Protein AF-A0A250ISS6-F1 (afdb_monomer_lite)

Organism: NCBI:txid1294270

Sequence (96 aa):
MFAPDFTLDHLYMYMGGYDDALGDAGLPSPQSRFDEWLYKRHPEWRHLPEWWAKQILHANGGDLDRTLQEIIRLLDQFLATDGAEFVHHPVRVTPD

Structure (mmCIF, N/CA/C/O backbone):
data_AF-A0A250ISS6-F1
#
_entry.id   AF-A0A250ISS6-F1
#
loop_
_atom_site.group_PDB
_atom_site.id
_atom_site.type_symbol
_atom_site.label_atom_id
_atom_site.label_alt_id
_atom_site.label_c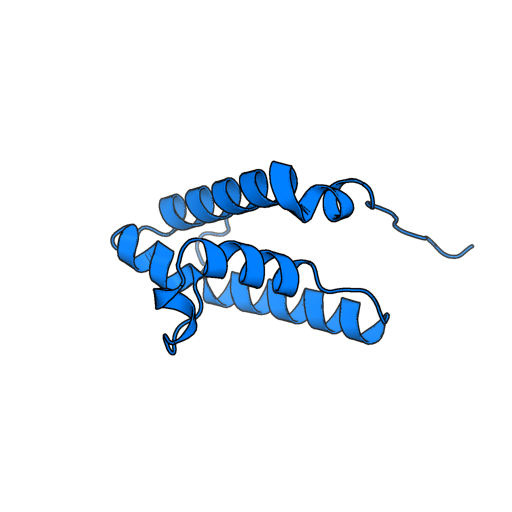omp_id
_atom_site.label_asym_id
_atom_site.label_entity_id
_atom_site.label_seq_id
_atom_site.pdbx_PDB_ins_code
_atom_site.Cartn_x
_atom_site.Cartn_y
_atom_site.Cartn_z
_atom_site.occupancy
_atom_site.B_iso_or_equiv
_atom_site.auth_seq_id
_atom_site.auth_comp_id
_atom_site.auth_asym_id
_atom_site.auth_atom_id
_atom_site.pdbx_PDB_model_num
ATOM 1 N N . MET A 1 1 ? -9.624 -15.724 1.479 1.00 53.84 1 MET A N 1
ATOM 2 C CA . MET A 1 1 ? -9.663 -15.443 2.928 1.00 53.84 1 MET A CA 1
ATOM 3 C C . MET A 1 1 ? -8.226 -15.480 3.419 1.00 53.84 1 MET A C 1
ATOM 5 O O . MET A 1 1 ? -7.559 -16.474 3.152 1.00 53.84 1 MET A O 1
ATOM 9 N N . PHE A 1 2 ? -7.729 -14.383 3.995 1.00 62.91 2 PHE A N 1
ATOM 10 C CA . PHE A 1 2 ? -6.374 -14.314 4.557 1.00 62.91 2 PHE A CA 1
ATOM 11 C C . PHE A 1 2 ? -6.284 -15.157 5.837 1.00 62.91 2 PHE A C 1
ATOM 13 O O . PHE A 1 2 ? -7.317 -15.502 6.417 1.00 62.91 2 PHE A O 1
ATOM 20 N N . ALA A 1 3 ? -5.069 -15.526 6.250 1.00 71.81 3 ALA A N 1
ATOM 21 C CA . ALA A 1 3 ? -4.863 -16.233 7.512 1.00 71.81 3 ALA A CA 1
ATOM 22 C C . ALA A 1 3 ? -5.460 -15.416 8.681 1.00 71.81 3 ALA A C 1
ATOM 24 O O . ALA A 1 3 ? -5.427 -14.185 8.632 1.00 71.81 3 ALA A O 1
ATOM 25 N N . PRO A 1 4 ? -6.034 -16.066 9.709 1.00 71.12 4 PRO A N 1
ATOM 26 C CA . PRO A 1 4 ? -6.766 -15.386 10.785 1.00 71.12 4 PRO A CA 1
ATOM 27 C C . PRO A 1 4 ? -5.914 -14.411 11.619 1.00 71.12 4 PRO A C 1
ATOM 29 O O . PRO A 1 4 ? -6.463 -13.581 12.335 1.00 71.12 4 PRO A O 1
ATOM 32 N N . ASP A 1 5 ? -4.592 -14.505 11.520 1.00 81.25 5 ASP A N 1
ATOM 33 C CA . ASP A 1 5 ? -3.576 -13.685 12.182 1.00 81.25 5 ASP A CA 1
ATOM 34 C C . ASP A 1 5 ? -2.836 -12.735 11.223 1.00 81.25 5 ASP A C 1
ATOM 36 O O . ASP A 1 5 ? -1.885 -12.058 11.621 1.00 81.25 5 ASP A O 1
ATOM 40 N N . PHE A 1 6 ? -3.265 -12.658 9.961 1.00 86.19 6 PHE A N 1
ATOM 41 C CA . PHE A 1 6 ? -2.674 -11.747 8.993 1.00 86.19 6 PHE A CA 1
ATOM 42 C C . PHE A 1 6 ? -2.846 -10.291 9.442 1.00 86.19 6 PHE A C 1
ATOM 44 O O . PHE A 1 6 ? -3.907 -9.884 9.911 1.00 86.19 6 PHE A O 1
ATOM 51 N N . THR A 1 7 ? -1.807 -9.479 9.256 1.00 91.00 7 THR A N 1
ATOM 52 C CA . THR A 1 7 ? -1.828 -8.045 9.570 1.00 91.00 7 THR A CA 1
ATOM 53 C C . THR A 1 7 ? -1.190 -7.249 8.441 1.00 91.00 7 THR A C 1
ATOM 55 O O . THR A 1 7 ? -0.500 -7.796 7.580 1.00 91.00 7 THR A O 1
ATOM 58 N N . LEU A 1 8 ? -1.373 -5.930 8.465 1.00 92.69 8 LEU A N 1
ATOM 59 C CA . LEU A 1 8 ? -0.673 -5.044 7.540 1.00 92.69 8 LEU A CA 1
ATOM 60 C C . LEU A 1 8 ? 0.852 -5.114 7.694 1.00 92.69 8 LEU A C 1
ATOM 62 O O . LEU A 1 8 ? 1.556 -4.976 6.702 1.00 92.69 8 LEU A O 1
ATOM 66 N N . ASP A 1 9 ? 1.376 -5.397 8.886 1.00 91.00 9 ASP A N 1
ATOM 67 C CA . ASP A 1 9 ? 2.823 -5.553 9.066 1.00 91.00 9 ASP A CA 1
ATOM 68 C C . ASP A 1 9 ? 3.349 -6.797 8.330 1.00 91.00 9 ASP A C 1
ATOM 70 O O . ASP A 1 9 ? 4.423 -6.746 7.736 1.00 91.00 9 ASP A O 1
ATOM 74 N N . HIS A 1 10 ? 2.569 -7.884 8.275 1.00 92.31 10 HIS A N 1
ATOM 75 C CA . HIS A 1 10 ? 2.911 -9.044 7.447 1.00 92.31 10 HIS A CA 1
ATOM 76 C C . HIS A 1 10 ? 2.949 -8.676 5.961 1.00 92.31 10 HIS A C 1
ATOM 78 O O . HIS A 1 10 ? 3.895 -9.036 5.265 1.00 92.31 10 HIS A O 1
ATOM 84 N N . LEU A 1 11 ? 1.950 -7.928 5.477 1.00 91.12 11 LEU A N 1
ATOM 85 C CA . LEU A 1 11 ? 1.940 -7.434 4.097 1.00 91.12 11 LEU A CA 1
ATOM 86 C C . LEU A 1 11 ? 3.185 -6.588 3.799 1.00 91.12 11 LEU A C 1
ATOM 88 O O . LEU A 1 11 ? 3.842 -6.810 2.786 1.00 91.12 11 LEU A O 1
ATOM 92 N N . TYR A 1 12 ? 3.531 -5.670 4.704 1.00 91.12 12 TYR A N 1
ATOM 93 C CA . TYR A 1 12 ? 4.718 -4.826 4.583 1.00 91.12 12 TYR A CA 1
ATOM 94 C C . TYR A 1 12 ? 6.004 -5.655 4.490 1.00 91.12 12 TYR A C 1
ATOM 96 O O . TYR A 1 12 ? 6.835 -5.404 3.620 1.00 91.12 12 TYR A O 1
ATOM 104 N N . MET A 1 13 ? 6.148 -6.684 5.335 1.00 91.75 13 MET A N 1
ATOM 105 C CA . MET A 1 13 ? 7.299 -7.593 5.290 1.00 91.75 13 MET A CA 1
ATOM 106 C C . MET A 1 13 ? 7.388 -8.355 3.964 1.00 91.75 13 MET A C 1
ATOM 108 O O . MET A 1 13 ? 8.478 -8.477 3.411 1.00 91.75 13 MET A O 1
ATOM 112 N N . TYR A 1 14 ? 6.264 -8.853 3.437 1.00 89.62 14 TYR A N 1
ATOM 113 C CA . TYR A 1 14 ? 6.256 -9.558 2.153 1.00 89.62 14 TYR A CA 1
ATOM 114 C C . TYR A 1 14 ? 6.636 -8.651 0.985 1.00 89.62 14 TYR A C 1
ATOM 116 O O . TYR A 1 14 ? 7.398 -9.073 0.119 1.00 89.62 14 TYR A O 1
ATOM 124 N N . MET A 1 15 ? 6.124 -7.418 0.970 1.00 88.94 15 MET A N 1
ATOM 125 C CA . MET A 1 15 ? 6.471 -6.434 -0.055 1.00 88.94 15 MET A CA 1
ATOM 126 C C . MET A 1 15 ? 7.958 -6.076 0.007 1.00 88.94 15 MET A C 1
ATOM 128 O O . MET A 1 15 ? 8.639 -6.168 -1.008 1.00 88.94 15 MET A O 1
ATOM 132 N N . GLY A 1 16 ? 8.480 -5.793 1.207 1.00 88.31 16 GLY A N 1
ATOM 133 C CA . GLY A 1 16 ? 9.902 -5.503 1.402 1.00 88.31 16 GLY A CA 1
ATOM 134 C C . GLY A 1 16 ? 10.809 -6.652 0.958 1.00 88.31 16 GLY A C 1
ATOM 135 O O . GLY A 1 16 ? 11.725 -6.438 0.175 1.00 88.31 16 GLY A O 1
ATOM 136 N N . GLY A 1 17 ? 10.512 -7.889 1.371 1.00 88.81 17 GLY A N 1
ATOM 137 C CA . GLY A 1 17 ? 11.313 -9.049 0.965 1.00 88.81 17 GLY A CA 1
ATOM 138 C C . GLY A 1 17 ? 11.255 -9.345 -0.539 1.00 88.81 17 GLY A C 1
ATOM 139 O O . GLY A 1 17 ? 12.222 -9.853 -1.106 1.00 88.81 17 GLY A O 1
ATOM 140 N N . TYR A 1 18 ? 10.138 -9.028 -1.199 1.00 87.06 18 TYR A N 1
ATOM 141 C CA . TYR A 1 18 ? 10.027 -9.134 -2.653 1.00 87.06 18 TYR A CA 1
ATOM 142 C C . TYR A 1 18 ? 10.873 -8.071 -3.364 1.00 87.06 18 TYR A C 1
ATOM 144 O O . TYR A 1 18 ? 11.616 -8.405 -4.287 1.00 87.06 18 TYR A O 1
ATOM 152 N N . ASP A 1 19 ? 10.803 -6.820 -2.910 1.00 87.50 19 ASP A N 1
ATOM 153 C CA . ASP A 1 19 ? 11.592 -5.714 -3.454 1.00 87.50 19 ASP A CA 1
ATOM 154 C C . ASP A 1 19 ? 13.100 -5.915 -3.250 1.00 87.50 19 ASP A C 1
ATOM 156 O O . ASP A 1 19 ? 13.870 -5.666 -4.178 1.00 87.50 19 ASP A O 1
ATOM 160 N N . ASP A 1 20 ? 13.523 -6.437 -2.094 1.00 88.25 20 ASP A N 1
ATOM 161 C CA . ASP A 1 20 ? 14.923 -6.794 -1.834 1.00 88.25 20 ASP A CA 1
ATOM 162 C C . ASP A 1 20 ? 15.418 -7.845 -2.842 1.00 88.25 20 ASP A C 1
ATOM 164 O O . ASP A 1 20 ? 16.466 -7.675 -3.466 1.00 88.25 20 ASP A O 1
ATOM 168 N N . ALA A 1 21 ? 14.625 -8.898 -3.083 1.00 87.00 21 ALA A N 1
ATOM 169 C CA . ALA A 1 21 ? 14.966 -9.939 -4.053 1.00 87.00 21 ALA A CA 1
ATOM 170 C C . ALA A 1 21 ? 15.022 -9.412 -5.500 1.00 87.00 21 ALA A C 1
ATOM 172 O O . ALA A 1 21 ? 15.856 -9.857 -6.293 1.00 87.00 21 ALA A O 1
ATOM 173 N N . LEU A 1 22 ? 14.150 -8.463 -5.860 1.00 85.69 22 LEU A N 1
ATOM 174 C CA . LEU A 1 22 ? 14.226 -7.770 -7.149 1.00 85.69 22 LEU A CA 1
ATOM 175 C C . LEU A 1 22 ? 15.483 -6.900 -7.244 1.00 85.69 22 LEU A C 1
ATOM 177 O O . LEU A 1 22 ? 16.142 -6.905 -8.285 1.00 85.69 22 LEU A O 1
ATOM 181 N N . GLY A 1 23 ? 15.832 -6.200 -6.163 1.00 86.56 23 GLY A N 1
ATOM 182 C CA . GLY A 1 23 ? 17.045 -5.395 -6.055 1.00 86.56 23 GLY A CA 1
ATOM 183 C C . GLY A 1 23 ? 18.312 -6.222 -6.270 1.00 86.56 23 GLY A C 1
ATOM 184 O O . GLY A 1 23 ? 19.147 -5.847 -7.096 1.00 86.56 23 GLY A O 1
ATOM 185 N N . ASP A 1 24 ? 18.408 -7.386 -5.624 1.00 90.38 24 ASP A N 1
ATOM 186 C CA . ASP A 1 24 ? 19.511 -8.341 -5.809 1.00 90.38 24 ASP A CA 1
ATOM 187 C C . ASP A 1 24 ? 19.621 -8.839 -7.263 1.00 90.38 24 ASP A C 1
ATOM 189 O O . ASP A 1 24 ? 20.717 -9.112 -7.758 1.00 90.38 24 ASP A O 1
ATOM 193 N N . ALA A 1 25 ? 18.493 -8.919 -7.975 1.00 87.62 25 ALA A N 1
ATOM 194 C CA . ALA A 1 25 ? 18.429 -9.295 -9.386 1.00 87.62 25 ALA A CA 1
ATOM 195 C C . ALA A 1 25 ? 18.606 -8.110 -10.362 1.00 87.62 25 ALA A C 1
ATOM 197 O O . ALA A 1 25 ? 18.592 -8.316 -11.578 1.00 87.62 25 ALA A O 1
ATOM 198 N N . GLY A 1 26 ? 18.756 -6.875 -9.866 1.00 87.12 26 GLY A N 1
ATOM 199 C CA . GLY A 1 26 ? 18.830 -5.662 -10.689 1.00 87.12 26 GLY A CA 1
ATOM 200 C C . GLY A 1 26 ? 17.530 -5.332 -11.436 1.00 87.12 26 GLY A C 1
ATOM 201 O O . GLY A 1 26 ? 17.566 -4.655 -12.466 1.00 87.12 26 GLY A O 1
ATOM 202 N N . LEU A 1 27 ? 16.391 -5.832 -10.951 1.00 84.25 27 LEU A N 1
ATOM 203 C CA . LEU A 1 27 ? 15.071 -5.634 -11.545 1.00 84.25 27 LEU A CA 1
ATOM 204 C C . LEU A 1 27 ? 14.359 -4.416 -10.927 1.00 84.25 27 LEU A C 1
ATOM 206 O O . LEU A 1 27 ? 14.578 -4.091 -9.760 1.00 84.25 27 LEU A O 1
ATOM 210 N N . PRO A 1 28 ? 13.495 -3.718 -11.688 1.00 82.19 28 PRO A N 1
ATOM 211 C CA . PRO A 1 28 ? 12.746 -2.579 -11.166 1.00 82.19 28 PRO A CA 1
ATOM 212 C C . PRO A 1 28 ? 11.693 -3.021 -10.142 1.00 82.19 28 PRO A C 1
ATOM 214 O O . PRO A 1 28 ? 10.985 -3.997 -10.374 1.00 82.19 28 PRO A O 1
ATOM 217 N N . SER A 1 29 ? 11.540 -2.253 -9.059 1.00 83.69 29 SER A N 1
ATOM 218 C CA . SER A 1 29 ? 10.488 -2.450 -8.050 1.00 83.69 29 SER A CA 1
ATOM 219 C C . SER A 1 29 ? 9.122 -1.953 -8.565 1.00 83.69 29 SER A C 1
ATOM 221 O O . SER A 1 29 ? 8.958 -0.751 -8.824 1.00 83.69 29 SER A O 1
ATOM 223 N N . PRO A 1 30 ? 8.108 -2.835 -8.684 1.00 84.12 30 PRO A N 1
ATOM 224 C CA . PRO A 1 30 ? 6.732 -2.428 -8.956 1.00 84.12 30 PRO A CA 1
ATOM 225 C C . PRO A 1 30 ? 6.138 -1.613 -7.801 1.00 84.12 30 PRO A C 1
ATOM 227 O O . PRO A 1 30 ? 5.308 -0.732 -8.034 1.00 84.12 30 PRO A O 1
ATOM 230 N N . GLN A 1 31 ? 6.579 -1.870 -6.564 1.00 87.00 31 GLN A N 1
ATOM 231 C CA . GLN A 1 31 ? 6.118 -1.153 -5.377 1.00 87.00 31 GLN A CA 1
ATOM 232 C C . GLN A 1 31 ? 6.464 0.335 -5.461 1.00 87.00 31 GLN A C 1
ATOM 234 O O . GLN A 1 31 ? 5.593 1.169 -5.235 1.00 87.00 31 GLN A O 1
ATOM 239 N N . SER A 1 32 ? 7.693 0.691 -5.846 1.00 86.69 32 SER A N 1
ATOM 240 C CA . SER A 1 32 ? 8.098 2.098 -5.962 1.00 86.69 32 SER A CA 1
ATOM 241 C C . SER A 1 32 ? 7.221 2.867 -6.962 1.00 86.69 32 SER A C 1
ATOM 243 O O . SER A 1 32 ? 6.807 3.997 -6.695 1.00 86.69 32 SER A O 1
ATOM 245 N N . ARG A 1 33 ? 6.862 2.232 -8.086 1.00 89.00 33 ARG A N 1
ATOM 246 C CA . ARG A 1 33 ? 5.947 2.810 -9.085 1.00 89.00 33 ARG A CA 1
ATOM 247 C C . ARG A 1 33 ? 4.519 2.939 -8.564 1.00 89.00 33 ARG A C 1
ATOM 249 O O . ARG A 1 33 ? 3.882 3.968 -8.797 1.00 89.00 33 ARG A O 1
ATOM 256 N N . PHE A 1 34 ? 4.030 1.921 -7.860 1.00 92.31 34 PHE A N 1
ATOM 257 C CA . PHE A 1 34 ? 2.716 1.959 -7.224 1.00 92.31 34 PHE A CA 1
ATOM 258 C C . PHE A 1 34 ? 2.630 3.079 -6.179 1.00 92.31 34 PHE A C 1
ATOM 260 O O . PHE A 1 34 ? 1.679 3.860 -6.194 1.00 92.31 34 PHE A O 1
ATOM 26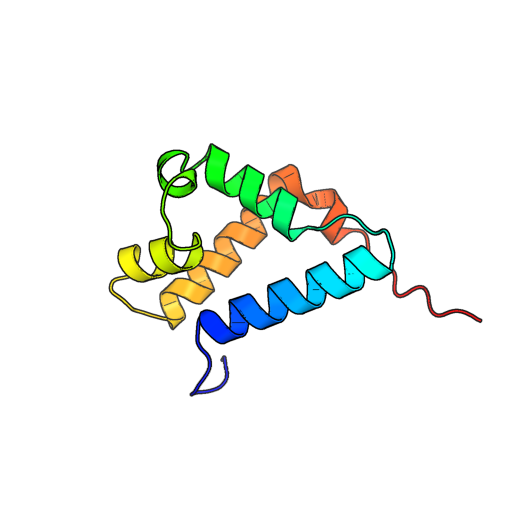7 N N . ASP A 1 35 ? 3.653 3.224 -5.338 1.00 92.00 35 ASP A N 1
ATOM 268 C CA . ASP A 1 35 ? 3.742 4.276 -4.327 1.00 92.00 35 ASP A CA 1
ATOM 269 C C . ASP A 1 35 ? 3.717 5.670 -4.975 1.00 92.00 35 ASP A C 1
ATOM 271 O O . ASP A 1 35 ? 2.947 6.541 -4.566 1.00 92.00 35 ASP A O 1
ATOM 275 N N . GLU A 1 36 ? 4.504 5.896 -6.032 1.00 92.81 36 GLU A N 1
ATOM 276 C CA . GLU A 1 36 ? 4.470 7.159 -6.782 1.00 92.81 36 GLU A CA 1
ATOM 277 C C . GLU A 1 36 ? 3.088 7.460 -7.369 1.00 92.81 36 GLU A C 1
ATOM 279 O O . GLU A 1 36 ? 2.621 8.6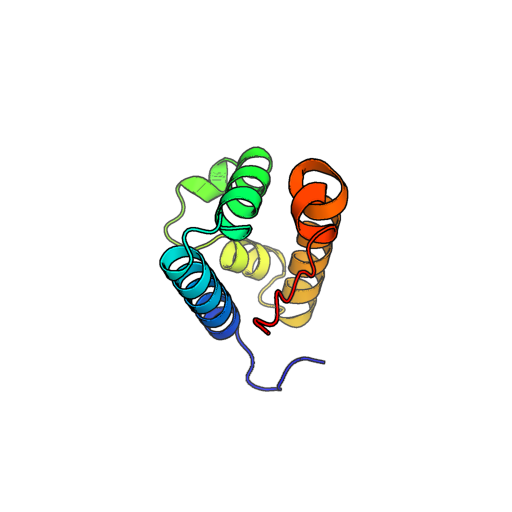02 -7.304 1.00 92.81 36 GLU A O 1
ATOM 284 N N . TRP A 1 37 ? 2.437 6.453 -7.952 1.00 94.56 37 TRP A N 1
ATOM 285 C CA . TRP A 1 37 ? 1.088 6.577 -8.493 1.00 94.56 37 TRP A CA 1
ATOM 286 C C . TRP A 1 37 ? 0.069 6.919 -7.401 1.00 94.56 37 TRP A C 1
ATOM 288 O O . TRP A 1 37 ? -0.754 7.823 -7.580 1.00 94.56 37 TRP A O 1
ATOM 298 N N . LEU A 1 38 ? 0.168 6.264 -6.245 1.00 95.12 38 LEU A N 1
ATOM 299 C CA . LEU A 1 38 ? -0.715 6.490 -5.109 1.00 95.12 38 LEU A CA 1
ATOM 300 C C . LEU A 1 38 ? -0.532 7.903 -4.539 1.00 95.12 38 LEU A C 1
ATOM 302 O O . LEU A 1 38 ? -1.513 8.622 -4.348 1.00 95.12 38 LEU A O 1
ATOM 306 N N . TYR A 1 39 ? 0.711 8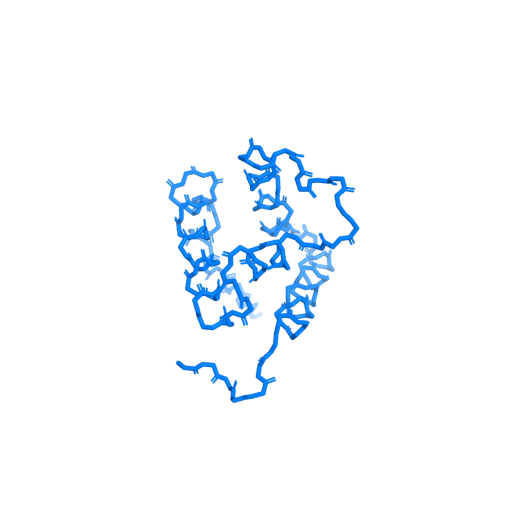.355 -4.353 1.00 95.06 39 TYR A N 1
ATOM 307 C CA . TYR A 1 39 ? 1.000 9.689 -3.816 1.00 95.06 39 TYR A CA 1
ATOM 308 C C . TYR A 1 39 ? 0.654 10.834 -4.772 1.00 95.06 39 TYR A C 1
ATOM 310 O O . TYR A 1 39 ? 0.445 11.953 -4.318 1.00 95.06 39 TYR A O 1
ATOM 318 N N . LYS A 1 40 ? 0.539 10.602 -6.086 1.00 94.56 40 LYS A N 1
ATOM 319 C CA . LYS A 1 40 ? -0.037 11.618 -6.989 1.00 94.56 40 LYS A CA 1
ATOM 320 C C . LYS A 1 40 ? -1.517 11.875 -6.688 1.00 94.56 40 LYS A C 1
ATOM 322 O O . LYS A 1 40 ? -1.994 12.986 -6.899 1.00 94.56 40 LYS A O 1
ATOM 327 N N . ARG A 1 41 ? -2.234 10.849 -6.219 1.00 93.38 41 ARG A N 1
ATOM 328 C CA . ARG A 1 41 ? -3.672 10.893 -5.899 1.00 93.38 41 ARG A CA 1
ATOM 329 C C . ARG A 1 41 ? -3.926 11.319 -4.455 1.00 93.38 41 ARG A C 1
ATOM 331 O O . ARG A 1 41 ? -4.927 11.979 -4.200 1.00 93.38 41 ARG A O 1
ATOM 338 N N . HIS A 1 42 ? -2.991 10.993 -3.563 1.00 92.88 42 HIS A N 1
ATOM 339 C CA . HIS A 1 42 ? -2.989 11.373 -2.150 1.00 92.88 42 HIS A CA 1
ATOM 340 C C . HIS A 1 42 ? -1.666 12.058 -1.759 1.00 92.88 42 HIS A C 1
ATOM 342 O O . HIS A 1 42 ? -0.846 11.463 -1.046 1.00 92.88 42 HIS A O 1
ATOM 348 N N . PRO A 1 43 ? -1.398 13.290 -2.242 1.00 93.94 43 PRO A N 1
ATOM 349 C CA . PRO A 1 43 ? -0.136 13.987 -1.973 1.00 93.94 43 PRO A CA 1
ATOM 350 C C . PRO A 1 43 ? 0.139 14.197 -0.483 1.00 93.94 43 PRO A C 1
ATOM 352 O O . PRO A 1 43 ? 1.293 14.206 -0.056 1.00 93.94 43 PRO A O 1
ATOM 355 N N . GLU A 1 44 ? -0.916 14.336 0.315 1.00 93.62 44 GLU A N 1
ATOM 356 C CA . GLU A 1 44 ? -0.854 14.542 1.756 1.00 93.62 44 GLU A CA 1
ATOM 357 C C . GLU A 1 44 ? -0.259 13.346 2.513 1.00 93.62 44 GLU A C 1
ATOM 359 O O . GLU A 1 44 ? 0.353 13.538 3.564 1.00 93.62 44 GLU A O 1
ATOM 364 N N . TRP A 1 45 ? -0.358 12.126 1.970 1.00 93.94 45 TRP A N 1
ATOM 365 C CA . TRP A 1 45 ? 0.169 10.925 2.628 1.00 93.94 45 TRP A CA 1
ATOM 366 C C . TRP A 1 45 ? 1.689 10.814 2.553 1.00 93.94 45 TRP A C 1
ATOM 368 O O . TRP A 1 45 ? 2.293 10.182 3.414 1.00 93.94 45 TRP A O 1
ATOM 378 N N . ARG A 1 46 ? 2.330 11.464 1.573 1.00 92.06 46 ARG A N 1
ATOM 379 C CA . ARG A 1 46 ? 3.782 11.364 1.344 1.00 92.06 46 ARG A CA 1
ATOM 380 C C . ARG A 1 46 ? 4.622 11.843 2.534 1.00 92.06 46 ARG A C 1
ATOM 382 O O . ARG A 1 46 ? 5.767 11.429 2.680 1.00 92.06 46 ARG A O 1
ATOM 389 N N . HIS A 1 47 ? 4.079 12.745 3.346 1.00 89.75 47 HIS A N 1
ATOM 390 C CA . HIS A 1 47 ? 4.782 13.330 4.491 1.00 89.75 47 HIS A CA 1
ATOM 391 C C . HIS A 1 47 ? 4.444 12.654 5.820 1.00 89.75 47 HIS A C 1
ATOM 393 O O . HIS A 1 47 ? 4.997 13.035 6.853 1.00 89.75 47 HIS A O 1
ATOM 399 N N . LEU A 1 48 ? 3.528 11.685 5.814 1.00 90.38 48 LEU A N 1
ATOM 400 C CA . LEU A 1 48 ? 3.138 10.987 7.027 1.00 90.38 48 LEU A CA 1
ATOM 401 C C . LEU A 1 48 ? 4.217 9.964 7.415 1.00 90.38 48 LEU A C 1
ATOM 403 O O . LEU A 1 48 ? 4.831 9.351 6.543 1.00 90.38 48 LEU A O 1
ATOM 407 N N . PRO A 1 49 ? 4.462 9.767 8.723 1.00 86.94 49 PRO A N 1
ATOM 408 C CA . PRO A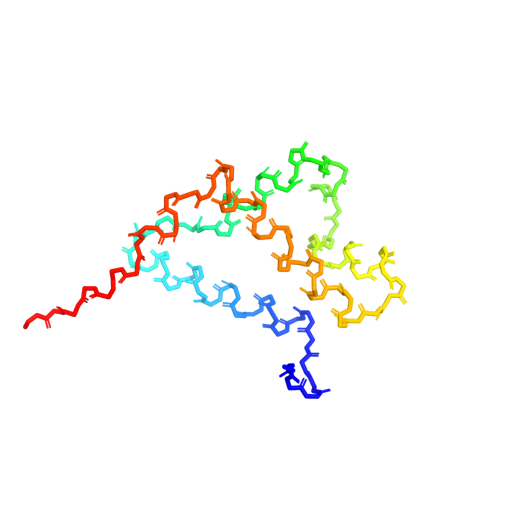 1 49 ? 5.458 8.806 9.199 1.00 86.94 49 PRO A CA 1
ATOM 409 C C . PRO A 1 49 ? 5.020 7.349 8.996 1.00 86.94 49 PRO A C 1
ATOM 411 O O . PRO A 1 49 ? 5.833 6.432 9.067 1.00 86.94 49 PRO A O 1
ATOM 414 N N . GLU A 1 50 ? 3.726 7.126 8.782 1.00 88.50 50 GLU A N 1
ATOM 415 C CA . GLU A 1 50 ? 3.141 5.814 8.562 1.00 88.50 50 GLU A CA 1
ATOM 416 C C . GLU A 1 5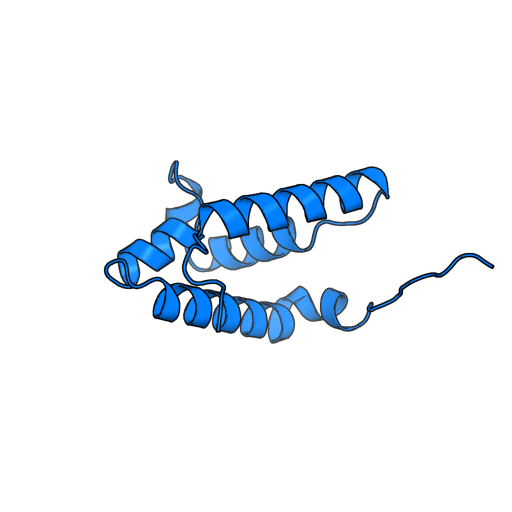0 ? 2.986 5.549 7.066 1.00 88.50 50 GLU A C 1
ATOM 418 O O . GLU A 1 50 ? 2.493 6.401 6.328 1.00 88.50 50 GLU A O 1
ATOM 423 N N . TRP A 1 51 ? 3.330 4.337 6.627 1.00 91.44 51 TRP A N 1
ATOM 424 C CA . TRP A 1 51 ? 3.100 3.919 5.246 1.00 91.44 51 TRP A CA 1
ATOM 425 C C . TRP A 1 51 ? 1.611 3.951 4.867 1.00 91.44 51 TRP A C 1
ATOM 427 O O . TRP A 1 51 ? 0.717 3.791 5.706 1.00 91.44 51 TRP A O 1
ATOM 437 N N . TRP A 1 52 ? 1.343 4.140 3.577 1.00 94.12 52 TRP A N 1
ATOM 438 C CA . TRP A 1 52 ? 0.017 4.452 3.041 1.00 94.12 52 TRP A CA 1
ATOM 439 C C . TRP A 1 52 ? -1.077 3.432 3.404 1.00 94.12 52 TRP A C 1
ATOM 441 O O . TRP A 1 52 ? -2.230 3.819 3.583 1.00 94.12 52 TRP A O 1
ATOM 451 N N . ALA A 1 53 ? -0.753 2.147 3.594 1.00 94.88 53 ALA A N 1
ATOM 452 C CA . ALA A 1 53 ? -1.761 1.138 3.932 1.00 94.88 53 ALA A CA 1
ATOM 453 C C . ALA A 1 53 ? -2.390 1.378 5.317 1.00 94.88 53 ALA A C 1
ATOM 455 O O . ALA A 1 53 ? -3.567 1.075 5.519 1.00 94.88 53 ALA A O 1
ATOM 456 N N . LYS A 1 54 ? -1.652 1.991 6.258 1.00 95.50 54 LYS A N 1
ATOM 457 C CA . LYS A 1 54 ? -2.211 2.422 7.554 1.00 95.50 54 LYS A CA 1
ATOM 458 C C . LYS A 1 54 ? -3.198 3.579 7.402 1.00 95.50 54 LYS A C 1
ATOM 460 O O . LYS A 1 54 ? -4.180 3.626 8.139 1.00 95.50 54 LYS A O 1
ATOM 465 N N . GLN A 1 55 ? -3.007 4.446 6.406 1.00 95.19 55 GLN A N 1
ATOM 466 C CA . GLN A 1 55 ? -3.963 5.516 6.096 1.00 95.19 55 GLN A CA 1
ATOM 467 C C . GLN A 1 55 ? -5.287 4.936 5.589 1.00 95.19 55 GLN A C 1
ATOM 469 O O . GLN A 1 55 ? -6.361 5.352 6.026 1.00 95.19 55 GLN A O 1
ATOM 474 N N . ILE A 1 56 ? -5.215 3.905 4.741 1.00 95.75 56 ILE A N 1
ATOM 475 C CA . ILE A 1 56 ? -6.395 3.172 4.263 1.00 95.75 56 ILE A CA 1
ATOM 476 C C . ILE A 1 56 ? -7.088 2.444 5.423 1.00 95.75 56 ILE A C 1
ATOM 478 O O . ILE A 1 56 ? -8.312 2.507 5.541 1.00 95.75 56 ILE A O 1
ATOM 482 N N . LEU A 1 57 ? -6.322 1.810 6.320 1.00 96.44 57 LEU A N 1
ATOM 483 C CA . LEU A 1 57 ? -6.874 1.157 7.510 1.00 96.44 57 LEU A CA 1
ATOM 484 C C . LEU A 1 57 ? -7.642 2.132 8.399 1.00 96.44 57 LEU A C 1
ATOM 486 O O . LEU A 1 57 ? -8.762 1.841 8.824 1.00 96.44 57 LEU A O 1
ATOM 490 N N . HIS A 1 58 ? -7.059 3.303 8.650 1.00 94.94 58 HIS A N 1
ATOM 491 C CA . HIS A 1 58 ? -7.706 4.351 9.425 1.00 94.94 58 HIS A CA 1
ATOM 492 C C . HIS A 1 58 ? -8.987 4.850 8.736 1.00 94.94 58 HIS A C 1
ATOM 494 O O . HIS A 1 58 ? -10.033 4.950 9.379 1.00 94.94 58 HIS A O 1
ATOM 500 N N . ALA A 1 59 ? -8.950 5.081 7.418 1.00 93.62 59 ALA A N 1
ATOM 501 C CA . ALA A 1 59 ? -10.123 5.484 6.636 1.00 93.62 59 ALA A CA 1
ATOM 502 C C . ALA A 1 59 ? -11.256 4.437 6.653 1.00 93.62 59 ALA A C 1
ATOM 504 O O . ALA A 1 59 ? -12.431 4.794 6.572 1.00 93.62 59 ALA A O 1
ATOM 505 N N . ASN A 1 60 ? -10.914 3.156 6.812 1.00 95.94 60 ASN A N 1
ATOM 506 C CA . ASN A 1 60 ? -11.864 2.051 6.942 1.00 95.94 60 ASN A CA 1
ATOM 507 C C . ASN A 1 60 ? -12.257 1.734 8.397 1.00 95.94 60 ASN A C 1
ATOM 509 O O . ASN A 1 60 ? -12.895 0.713 8.646 1.00 95.94 60 ASN A O 1
ATOM 513 N N . GLY A 1 61 ? -11.901 2.584 9.365 1.00 95.62 61 GLY A N 1
ATOM 514 C CA . GLY A 1 61 ? -12.288 2.407 10.767 1.00 95.62 61 GLY A CA 1
ATOM 515 C C . GLY A 1 61 ? -11.612 1.220 11.460 1.00 95.62 61 GLY A C 1
ATOM 516 O O . GLY A 1 61 ? -12.170 0.676 12.409 1.00 95.62 61 GLY A O 1
ATOM 517 N N . GLY A 1 62 ? -10.436 0.798 10.986 1.00 93.88 62 GLY A N 1
ATOM 518 C CA . GLY A 1 62 ? -9.714 -0.355 11.529 1.00 93.88 62 GLY A CA 1
ATOM 519 C C . GLY A 1 62 ? -10.168 -1.711 10.980 1.00 93.88 62 GLY A C 1
ATOM 520 O O . GLY A 1 62 ? -9.668 -2.738 11.432 1.00 93.88 62 GLY A O 1
ATOM 521 N N . ASP A 1 63 ? -11.082 -1.738 10.006 1.00 94.75 63 ASP A N 1
ATOM 522 C CA . ASP A 1 63 ? -11.516 -2.971 9.345 1.00 94.75 63 ASP A CA 1
ATOM 523 C C . ASP A 1 63 ? -10.438 -3.478 8.376 1.00 94.75 63 ASP A C 1
ATOM 525 O O . ASP A 1 63 ? -10.198 -2.895 7.311 1.00 94.75 63 ASP A O 1
ATOM 529 N N . LEU A 1 64 ? -9.775 -4.573 8.754 1.00 93.19 64 LEU A N 1
ATOM 530 C CA . LEU A 1 64 ? -8.705 -5.170 7.962 1.00 93.19 64 LEU A CA 1
ATOM 531 C C . LEU A 1 64 ? -9.210 -5.771 6.644 1.00 93.19 64 LEU A C 1
ATOM 533 O O . LEU A 1 64 ? -8.547 -5.596 5.626 1.00 93.19 64 LEU A O 1
ATOM 537 N N . ASP A 1 65 ? -10.357 -6.453 6.629 1.00 92.56 65 ASP A N 1
ATOM 538 C CA . ASP A 1 65 ? -10.849 -7.112 5.409 1.00 92.56 65 ASP A CA 1
ATOM 539 C C . ASP A 1 65 ? -11.211 -6.067 4.353 1.00 92.56 65 ASP A C 1
ATOM 541 O O . ASP A 1 65 ? -10.734 -6.122 3.215 1.00 92.56 65 ASP A O 1
ATOM 545 N N . ARG A 1 66 ? -11.944 -5.030 4.769 1.00 95.06 66 ARG A N 1
ATOM 546 C CA . ARG A 1 66 ? -12.267 -3.890 3.908 1.00 95.06 66 ARG A CA 1
ATOM 547 C C . ARG A 1 66 ? -11.013 -3.164 3.424 1.00 95.06 66 ARG A C 1
ATOM 549 O O . ARG A 1 66 ? -10.954 -2.730 2.275 1.00 95.06 66 ARG A O 1
ATOM 556 N N . THR A 1 67 ? -10.002 -3.055 4.281 1.00 95.62 67 THR A N 1
ATOM 557 C CA . THR A 1 67 ? -8.708 -2.474 3.911 1.00 95.62 67 THR A CA 1
ATOM 558 C C . THR A 1 67 ? -8.017 -3.289 2.835 1.00 95.62 67 THR A C 1
ATOM 560 O O . THR A 1 67 ? -7.625 -2.722 1.824 1.00 95.62 67 THR A O 1
ATOM 563 N N . LEU A 1 68 ? -7.921 -4.608 2.983 1.00 94.12 68 LEU A N 1
ATOM 564 C CA . LEU A 1 68 ? -7.274 -5.456 1.981 1.00 94.12 68 LEU A CA 1
ATOM 565 C C . LEU A 1 68 ? -8.029 -5.448 0.646 1.00 94.12 68 LEU A C 1
ATOM 567 O O . LEU A 1 68 ? -7.395 -5.386 -0.406 1.00 94.12 68 LEU A O 1
ATOM 571 N N . GLN A 1 69 ? -9.365 -5.429 0.671 1.00 94.88 69 GLN A N 1
ATOM 572 C CA . GLN A 1 69 ? -10.174 -5.265 -0.542 1.00 94.88 69 GLN A CA 1
ATOM 573 C C . GLN A 1 69 ? -9.896 -3.928 -1.243 1.00 94.88 69 GLN A C 1
ATOM 575 O O . GLN A 1 69 ? -9.764 -3.884 -2.466 1.00 94.88 69 GLN A O 1
ATOM 580 N N . GLU A 1 70 ? -9.764 -2.844 -0.479 1.00 96.31 70 GLU A N 1
ATOM 581 C CA . GLU A 1 70 ? -9.445 -1.525 -1.024 1.00 96.31 70 GLU A CA 1
ATOM 582 C C . GLU A 1 70 ? -8.029 -1.472 -1.615 1.00 96.31 70 GLU A C 1
ATOM 584 O O . GLU A 1 70 ? -7.835 -0.913 -2.695 1.00 96.31 70 GLU A O 1
ATOM 589 N N . ILE A 1 71 ? -7.054 -2.114 -0.966 1.00 94.94 71 ILE A N 1
ATOM 590 C CA . ILE A 1 71 ? -5.688 -2.249 -1.491 1.00 94.94 71 ILE A CA 1
ATOM 591 C C . ILE A 1 71 ? -5.695 -2.994 -2.829 1.00 94.94 71 ILE A C 1
ATOM 593 O O . ILE A 1 71 ? -5.098 -2.517 -3.792 1.00 94.94 71 ILE A O 1
ATOM 597 N N . ILE A 1 72 ? -6.409 -4.121 -2.920 1.00 93.62 72 ILE A N 1
ATOM 598 C CA . ILE A 1 72 ? -6.546 -4.888 -4.169 1.00 93.62 72 ILE A CA 1
ATOM 599 C C . ILE A 1 72 ? -7.176 -4.020 -5.264 1.00 93.62 72 ILE A C 1
ATOM 601 O O . ILE A 1 72 ? -6.651 -3.947 -6.370 1.00 93.62 72 ILE A O 1
ATOM 605 N N . ARG A 1 73 ? -8.244 -3.282 -4.947 1.00 95.38 73 ARG A N 1
ATOM 606 C CA . ARG A 1 73 ? -8.907 -2.381 -5.902 1.00 95.38 73 ARG A CA 1
ATOM 607 C C . ARG A 1 73 ? -7.975 -1.277 -6.417 1.00 95.38 73 ARG A C 1
ATOM 609 O O . ARG A 1 73 ? -8.056 -0.900 -7.588 1.00 95.38 73 ARG A O 1
ATOM 616 N N . LEU A 1 74 ? -7.128 -0.717 -5.552 1.00 94.94 74 LEU A N 1
ATOM 617 C CA . LEU A 1 74 ? -6.134 0.288 -5.940 1.00 94.94 74 LEU A CA 1
ATOM 618 C C . LEU A 1 74 ? -5.041 -0.318 -6.824 1.00 94.94 74 LEU A C 1
ATOM 620 O O . LEU A 1 74 ? -4.659 0.310 -7.810 1.00 94.94 74 LEU A O 1
ATOM 624 N N . LEU A 1 75 ? -4.588 -1.536 -6.516 1.00 92.12 75 LEU A N 1
ATOM 625 C CA . LEU A 1 75 ? -3.650 -2.280 -7.358 1.00 92.12 75 LEU A CA 1
ATOM 626 C C . LEU A 1 75 ? -4.248 -2.556 -8.741 1.00 92.12 75 LEU A C 1
ATOM 628 O O . LEU A 1 75 ? -3.603 -2.255 -9.741 1.00 92.12 75 LEU A O 1
ATOM 632 N N . ASP A 1 76 ? -5.496 -3.019 -8.820 1.00 92.31 76 ASP A N 1
ATOM 633 C CA . ASP A 1 76 ? -6.186 -3.241 -10.097 1.00 92.31 76 ASP A CA 1
ATOM 634 C C . ASP A 1 76 ? -6.260 -1.954 -10.935 1.00 92.31 76 ASP A C 1
ATOM 636 O O . ASP A 1 76 ? -6.030 -1.973 -12.145 1.00 92.31 76 ASP A O 1
ATOM 640 N N . GLN A 1 77 ? -6.531 -0.808 -10.299 1.00 93.62 77 GLN A N 1
ATOM 641 C CA . GLN A 1 77 ? -6.527 0.488 -10.984 1.00 93.62 77 GLN A CA 1
ATOM 642 C C . GLN A 1 77 ? -5.142 0.886 -11.472 1.00 93.62 77 GLN A C 1
ATOM 644 O O . GLN A 1 77 ? -5.022 1.368 -12.594 1.00 93.62 77 GLN A O 1
ATOM 649 N N . PHE A 1 78 ? -4.115 0.700 -10.645 1.00 92.38 78 PHE A N 1
ATOM 650 C CA . PHE A 1 78 ? -2.743 0.978 -11.039 1.00 92.38 78 PHE A CA 1
ATOM 651 C C . PHE A 1 78 ? -2.341 0.134 -12.249 1.00 92.38 78 PHE A C 1
ATOM 653 O O . PHE A 1 78 ? -1.878 0.686 -13.246 1.00 92.38 78 PHE A O 1
ATOM 660 N N . LEU A 1 79 ? -2.581 -1.179 -12.207 1.00 89.69 79 LEU A N 1
ATOM 661 C CA . LEU A 1 79 ? -2.258 -2.098 -13.300 1.00 89.69 79 LEU A CA 1
ATOM 662 C C . LEU A 1 79 ? -3.018 -1.763 -14.592 1.00 89.69 79 LEU A C 1
ATOM 664 O O . LEU A 1 79 ? -2.481 -1.952 -15.681 1.00 89.69 79 LEU A O 1
ATOM 668 N N . ALA A 1 80 ? -4.234 -1.222 -14.484 1.00 88.06 80 ALA A N 1
ATOM 669 C CA . ALA A 1 80 ? -5.020 -0.781 -15.632 1.00 88.06 80 ALA A CA 1
ATOM 670 C C . ALA A 1 80 ? -4.567 0.565 -16.236 1.00 88.06 80 ALA A C 1
ATOM 672 O O . ALA A 1 80 ? -4.951 0.857 -17.370 1.00 88.06 80 ALA A O 1
ATOM 673 N N . THR A 1 81 ? -3.795 1.391 -15.516 1.00 85.88 81 THR A N 1
ATOM 674 C CA . THR A 1 81 ? -3.359 2.715 -16.004 1.00 85.88 81 THR A CA 1
ATOM 675 C C . THR A 1 81 ? -1.856 2.802 -16.242 1.00 85.88 81 THR A C 1
ATOM 677 O O . THR A 1 81 ? -1.420 2.913 -17.384 1.00 85.88 81 THR A O 1
ATOM 680 N N . ASP A 1 82 ? -1.064 2.755 -15.175 1.00 82.25 82 ASP A N 1
ATOM 681 C CA . ASP A 1 82 ? 0.369 3.079 -15.179 1.00 82.25 82 ASP A CA 1
ATOM 682 C C . ASP A 1 82 ? 1.244 1.843 -14.923 1.00 82.25 82 ASP A C 1
ATOM 684 O O . ASP A 1 82 ? 2.454 1.890 -15.120 1.00 82.25 82 ASP A O 1
ATOM 688 N N . GLY A 1 83 ? 0.637 0.735 -14.492 1.00 78.38 83 GLY A N 1
ATOM 689 C CA . GLY A 1 83 ? 1.307 -0.509 -14.124 1.00 78.38 83 GLY A CA 1
ATOM 690 C C . GLY A 1 83 ? 1.159 -1.642 -15.140 1.00 78.38 83 GLY A C 1
ATOM 691 O O . GLY A 1 83 ? 1.499 -2.780 -14.823 1.00 78.38 83 GLY A O 1
ATOM 692 N N . ALA A 1 84 ? 0.649 -1.372 -16.346 1.00 77.06 84 ALA A N 1
ATOM 693 C CA . ALA A 1 84 ? 0.352 -2.408 -17.341 1.00 77.06 84 ALA A CA 1
ATOM 694 C C . ALA A 1 84 ? 1.580 -3.269 -17.708 1.00 77.06 84 ALA A C 1
ATOM 696 O O . ALA A 1 84 ? 1.455 -4.469 -17.953 1.00 77.06 84 ALA A O 1
ATOM 697 N N . GLU A 1 85 ? 2.783 -2.688 -17.679 1.00 75.38 85 GLU A N 1
ATOM 698 C CA . GLU A 1 85 ? 4.047 -3.396 -17.931 1.00 75.38 85 GLU A CA 1
ATOM 699 C C . GLU A 1 85 ? 4.346 -4.515 -16.914 1.00 75.38 85 GLU A C 1
ATOM 701 O O . GLU A 1 85 ? 4.993 -5.504 -17.259 1.00 75.38 85 GLU A O 1
ATOM 706 N N . PHE A 1 86 ? 3.797 -4.430 -15.697 1.00 70.56 86 PHE A N 1
ATOM 707 C CA . PHE A 1 86 ? 3.963 -5.442 -14.648 1.00 70.56 86 PHE A CA 1
ATOM 708 C C . PHE A 1 86 ? 2.987 -6.623 -14.780 1.00 70.56 86 PHE A C 1
ATOM 710 O O . PHE A 1 86 ? 3.212 -7.674 -14.184 1.00 70.56 86 PHE A O 1
ATOM 717 N N . VAL A 1 87 ? 1.930 -6.495 -15.593 1.00 62.56 87 VAL A N 1
ATOM 718 C CA . VAL A 1 87 ? 0.970 -7.581 -15.885 1.00 62.56 87 VAL A CA 1
ATOM 719 C C . VAL A 1 87 ? 1.501 -8.520 -16.975 1.00 62.56 87 VAL A C 1
ATOM 721 O O . VAL A 1 87 ? 1.198 -9.713 -16.985 1.00 62.56 87 VAL A O 1
ATOM 724 N N . HIS A 1 88 ? 2.320 -8.002 -17.894 1.00 52.62 88 HIS A N 1
ATOM 725 C CA . HIS A 1 88 ? 2.789 -8.741 -19.071 1.00 52.62 88 HIS A CA 1
ATOM 726 C C . HIS A 1 88 ? 4.041 -9.604 -18.841 1.00 52.62 88 HIS A C 1
ATOM 728 O O . HIS A 1 88 ? 4.412 -10.371 -19.730 1.00 52.62 88 HIS A O 1
ATOM 734 N N . HIS A 1 89 ? 4.651 -9.558 -17.653 1.00 46.41 89 HIS A N 1
ATOM 735 C CA . HIS A 1 89 ? 5.818 -10.375 -17.316 1.00 46.41 89 HIS A CA 1
ATOM 736 C C . HIS A 1 89 ? 5.569 -11.345 -16.146 1.00 46.41 89 HIS A C 1
ATOM 738 O O . HIS A 1 89 ? 6.128 -11.159 -15.069 1.00 46.41 89 HIS A O 1
ATOM 744 N N . PRO A 1 90 ? 4.873 -12.482 -16.341 1.00 44.34 90 PRO A N 1
ATOM 745 C CA . PRO A 1 90 ? 5.108 -13.658 -15.519 1.00 44.34 90 PRO A CA 1
ATOM 746 C C . PRO A 1 90 ? 6.308 -14.419 -16.101 1.00 44.34 90 PRO A C 1
ATOM 748 O O . PRO A 1 90 ? 6.214 -15.615 -16.367 1.00 44.34 90 PRO A O 1
ATOM 751 N N . VAL A 1 91 ? 7.431 -13.757 -16.398 1.00 45.84 91 VAL A N 1
ATOM 752 C CA . VAL A 1 91 ? 8.587 -14.496 -16.916 1.00 45.84 91 VAL A CA 1
ATOM 753 C C . VAL A 1 91 ? 9.333 -15.067 -15.720 1.00 45.84 91 VAL A C 1
ATOM 755 O O . VAL A 1 91 ? 10.329 -14.523 -15.256 1.00 45.84 91 VAL A O 1
ATOM 758 N N . ARG A 1 92 ? 8.859 -16.221 -15.235 1.00 44.56 92 ARG A N 1
ATOM 759 C CA . ARG A 1 92 ? 9.791 -17.221 -14.714 1.00 44.56 92 ARG A CA 1
ATOM 760 C C . ARG A 1 92 ? 10.723 -17.574 -15.870 1.00 44.56 92 ARG A C 1
ATOM 762 O O . ARG A 1 92 ? 10.414 -18.453 -16.671 1.00 44.56 92 ARG A O 1
ATOM 769 N N . VAL A 1 93 ? 11.845 -16.868 -15.978 1.00 43.41 93 VAL A N 1
ATOM 770 C CA . VAL A 1 93 ? 12.992 -17.398 -16.708 1.00 43.41 93 VAL A CA 1
ATOM 771 C C . VAL A 1 93 ? 13.498 -18.535 -15.834 1.00 43.41 93 VAL A C 1
ATOM 773 O O . VAL A 1 93 ? 14.118 -18.309 -14.799 1.00 43.41 93 VAL A O 1
ATOM 776 N N . THR A 1 94 ? 13.129 -19.758 -16.194 1.00 38.94 94 THR A N 1
ATOM 777 C CA . THR A 1 94 ? 13.781 -20.943 -15.640 1.00 38.94 94 THR A CA 1
ATOM 778 C C . THR A 1 94 ? 15.077 -21.076 -16.438 1.00 38.94 94 THR A C 1
ATOM 780 O O . THR A 1 94 ? 14.979 -21.132 -17.664 1.00 38.94 94 THR A O 1
ATOM 783 N N . PRO A 1 95 ? 16.269 -21.017 -15.820 1.00 47.41 95 PRO A N 1
ATOM 784 C CA . PRO A 1 95 ? 17.506 -21.293 -16.540 1.00 47.41 95 PRO A CA 1
ATOM 785 C C . PRO A 1 95 ? 17.496 -22.763 -16.975 1.00 47.41 95 PRO A C 1
ATOM 787 O O . PRO A 1 95 ? 17.130 -23.617 -16.163 1.00 47.41 95 PRO A O 1
ATOM 790 N N . ASP A 1 96 ? 17.861 -23.029 -18.231 1.00 49.44 96 ASP A N 1
ATOM 791 C CA . ASP A 1 96 ? 18.182 -24.380 -18.720 1.00 49.44 96 ASP A CA 1
ATOM 792 C C . ASP A 1 96 ? 19.440 -24.942 -18.030 1.00 49.44 96 ASP A C 1
ATOM 794 O O . ASP A 1 96 ? 20.381 -24.151 -17.765 1.00 49.44 96 ASP A O 1
#

Radius of gyration: 14.73 Å; chains: 1; bounding box: 32×39×31 Å

Secondary structure (DSSP, 8-state):
---TT--HHHHHHHHHHHHHHHHHTTPPPHHHHHHHHHHHH-GGGGG-SS-HHHHHHHHTTT-HHHHHHHHHHHHHHHHHHT-HHHHS--------

pLDDT: mean 84.85, std 14.69, range [38.94, 96.44]

Foldseek 3Di:
DDDPPDDVVNVVVVLVVVVVVCVVVVHDRPVVVLQVVVCVVVVVQVPDPDDVLVVLCVVVVNDPVSSVVVVVVSVVVCCVPVVVVVVPDPPPPDDD